Protein AF-A0A3D4UZZ4-F1 (afdb_monomer_lite)

Foldseek 3Di:
DPPQWDADPPPRDTHGPPDQADPVGDGDDDDPPPQDQDDPVLLVLLLCQQQVNDAAPDPVVSSVVSSVVCVVVSNPSVQSVPDHHPDNDHRDPCCCVDPVNVVVSVVSVCVVPDDDDPDDPPPVPDDDDDDPPPDDDDDDPVNVVVD

Radius of gyration: 31.56 Å; chains: 1; bounding box: 44×111×47 Å

Secondary structure (DSSP, 8-state):
--TTEEE-TTT--EEETT-SB-TTS-B-PPPPP-PPPPPHHHHHHHHHHHTTTPPPS-HHHHHHHHHHHHHHTTT-HHHHTTPPPSS---S--GGGGSHHHHHHHHHHHHHHH------------S--------PPPPPPHHHHTT-

Structure (mmCIF, N/CA/C/O backbone):
data_AF-A0A3D4UZZ4-F1
#
_entry.id   AF-A0A3D4UZZ4-F1
#
loop_
_atom_site.group_PDB
_atom_site.id
_atom_site.type_symbol
_atom_site.label_atom_id
_atom_site.label_alt_id
_atom_site.label_comp_id
_atom_site.label_asym_id
_atom_site.label_entity_id
_atom_site.label_seq_id
_atom_site.pdbx_PDB_ins_code
_atom_site.Cartn_x
_atom_site.Cartn_y
_atom_site.Cartn_z
_atom_site.occupancy
_atom_site.B_iso_or_equiv
_atom_site.auth_seq_id
_atom_site.auth_comp_id
_atom_site.auth_asym_id
_atom_site.auth_atom_id
_atom_site.pdbx_PDB_model_num
ATOM 1 N N . MET A 1 1 ? -6.913 -45.728 -2.574 1.00 55.28 1 MET A N 1
ATOM 2 C CA . MET A 1 1 ? -7.735 -44.984 -1.589 1.00 55.28 1 MET A CA 1
ATOM 3 C C . MET A 1 1 ? -9.178 -44.917 -2.080 1.00 55.28 1 MET A C 1
ATOM 5 O O . MET A 1 1 ? -9.374 -44.477 -3.211 1.00 55.28 1 MET A O 1
ATOM 9 N N . PRO A 1 2 ? -10.175 -45.362 -1.295 1.00 64.94 2 PRO A N 1
ATOM 10 C CA . PRO A 1 2 ? -11.583 -45.234 -1.671 1.00 64.94 2 PRO A CA 1
ATOM 11 C C . PRO A 1 2 ? -11.961 -43.752 -1.826 1.00 64.94 2 PRO A C 1
ATOM 13 O O . PRO A 1 2 ? -11.642 -42.926 -0.968 1.00 64.94 2 PRO A O 1
ATOM 16 N N . ARG A 1 3 ? -12.600 -43.401 -2.948 1.00 68.75 3 ARG A N 1
ATOM 17 C CA . ARG A 1 3 ? -12.946 -42.012 -3.295 1.00 68.75 3 ARG A CA 1
ATOM 18 C C . ARG A 1 3 ? -13.883 -41.420 -2.229 1.00 68.75 3 ARG A C 1
ATOM 20 O O . ARG A 1 3 ? -14.871 -42.044 -1.865 1.00 68.75 3 ARG A O 1
ATOM 27 N N . GLY A 1 4 ? -13.569 -40.222 -1.729 1.00 73.06 4 GLY A N 1
ATOM 28 C CA . GLY A 1 4 ? -14.431 -39.477 -0.795 1.00 73.06 4 GLY A CA 1
ATOM 29 C C . GLY A 1 4 ? -14.162 -39.673 0.706 1.00 73.06 4 GLY A C 1
ATOM 30 O O . GLY A 1 4 ? -14.890 -39.102 1.522 1.00 73.06 4 GLY A O 1
ATOM 31 N N . LYS A 1 5 ? -13.119 -40.423 1.091 1.00 80.44 5 LYS A N 1
ATOM 32 C CA . LYS A 1 5 ? -12.683 -40.567 2.493 1.00 80.44 5 LYS A CA 1
ATOM 33 C C . LYS A 1 5 ? -11.347 -39.856 2.742 1.00 80.44 5 LYS A C 1
ATOM 35 O O . LYS A 1 5 ? -10.512 -39.777 1.844 1.00 80.44 5 LYS A O 1
ATOM 40 N N . LYS A 1 6 ? -11.152 -39.341 3.956 1.00 81.88 6 LYS A N 1
ATOM 41 C CA . LYS A 1 6 ? -9.893 -38.761 4.448 1.00 81.88 6 LYS A CA 1
ATOM 42 C C . LYS A 1 6 ? -9.361 -39.599 5.608 1.00 81.88 6 LYS A C 1
ATOM 44 O O . LYS A 1 6 ? -10.149 -40.092 6.407 1.00 81.88 6 LYS A O 1
ATOM 49 N N . SER A 1 7 ? -8.048 -39.765 5.703 1.00 83.44 7 SER A N 1
ATOM 50 C CA . SER A 1 7 ? -7.410 -40.437 6.836 1.00 83.44 7 SER A CA 1
ATOM 51 C C . SER A 1 7 ? -7.113 -39.431 7.944 1.00 83.44 7 SER A C 1
ATOM 53 O O . SER A 1 7 ? -6.628 -38.329 7.675 1.00 83.44 7 SER A O 1
ATOM 55 N N . CYS A 1 8 ? -7.409 -39.795 9.189 1.00 81.94 8 CYS A N 1
ATOM 56 C CA . CYS A 1 8 ? -6.961 -39.013 10.334 1.00 81.94 8 CYS A CA 1
ATOM 57 C C . CYS A 1 8 ? -5.450 -39.212 10.544 1.00 81.94 8 CYS A C 1
ATOM 59 O O . CYS A 1 8 ? -5.020 -40.359 10.619 1.00 81.94 8 CYS A O 1
ATOM 61 N N . PRO A 1 9 ? -4.639 -38.147 10.672 1.00 81.06 9 PRO A N 1
ATOM 62 C CA . PRO A 1 9 ? -3.194 -38.279 10.880 1.00 81.06 9 PRO A CA 1
ATOM 63 C C . PRO A 1 9 ? -2.823 -38.856 12.255 1.00 81.06 9 PRO A C 1
ATOM 65 O O . PRO A 1 9 ? -1.709 -39.334 12.425 1.00 81.06 9 PRO A O 1
ATOM 68 N N . SER A 1 10 ? -3.737 -38.808 13.232 1.00 80.19 10 SER A N 1
ATOM 69 C CA . SER A 1 10 ? -3.482 -39.275 14.601 1.00 80.19 10 SER A CA 1
ATOM 70 C C . SER A 1 10 ? -3.828 -40.752 14.812 1.00 80.19 10 SER A C 1
ATOM 72 O O . SER A 1 10 ? -3.074 -41.457 15.469 1.00 80.19 10 SER A O 1
ATOM 74 N N . CYS A 1 11 ? -4.933 -41.242 14.242 1.00 84.31 11 CYS A N 1
ATOM 75 C CA . CYS A 1 11 ? -5.392 -42.624 14.444 1.00 84.31 11 CYS A CA 1
ATOM 76 C C . CYS A 1 11 ? -5.471 -43.457 13.154 1.00 84.31 11 CYS A C 1
ATOM 78 O O . CYS A 1 11 ? -5.926 -44.594 13.191 1.00 84.31 11 CYS A O 1
ATOM 80 N N . ASN A 1 12 ? -5.076 -42.901 12.000 1.00 80.88 12 ASN A N 1
ATOM 81 C CA . ASN A 1 12 ? -5.155 -43.526 10.670 1.00 80.88 12 ASN A CA 1
ATOM 82 C C . ASN A 1 12 ? -6.548 -44.046 10.253 1.00 80.88 12 ASN A C 1
ATOM 84 O O . ASN A 1 12 ? -6.687 -44.671 9.200 1.00 80.88 12 ASN A O 1
ATOM 88 N N . ALA A 1 13 ? -7.600 -43.727 11.012 1.00 82.94 13 ALA A N 1
ATOM 89 C CA . ALA A 1 13 ? -8.970 -44.097 10.690 1.00 82.94 13 ALA A CA 1
ATOM 90 C C . ALA A 1 13 ? -9.462 -43.386 9.419 1.00 82.94 13 ALA A C 1
ATOM 92 O O . ALA A 1 13 ? -9.155 -42.215 9.166 1.00 82.94 13 ALA A O 1
ATOM 93 N N . LEU A 1 14 ? -10.253 -44.103 8.617 1.00 84.12 14 LEU A N 1
ATOM 94 C CA . LEU A 1 14 ? -10.861 -43.594 7.389 1.00 84.12 14 LEU A CA 1
ATOM 95 C C . LEU A 1 14 ? -12.183 -42.887 7.705 1.00 84.12 14 LEU A C 1
ATOM 97 O O . LEU A 1 14 ? -13.214 -43.530 7.883 1.00 84.12 14 LEU A O 1
ATOM 101 N N . LEU A 1 15 ? -12.164 -41.559 7.703 1.00 84.62 15 LEU A N 1
ATOM 102 C CA . LEU A 1 15 ? -13.328 -40.715 7.960 1.00 84.62 15 LEU A CA 1
ATOM 103 C C . LEU A 1 15 ? -13.954 -40.186 6.668 1.00 84.62 15 LEU A C 1
ATOM 105 O O . LEU A 1 15 ? -13.306 -40.073 5.625 1.00 84.62 15 LEU A O 1
ATOM 109 N N . GLY A 1 16 ? -15.224 -39.786 6.741 1.00 81.50 16 GLY A N 1
ATOM 110 C CA . GLY A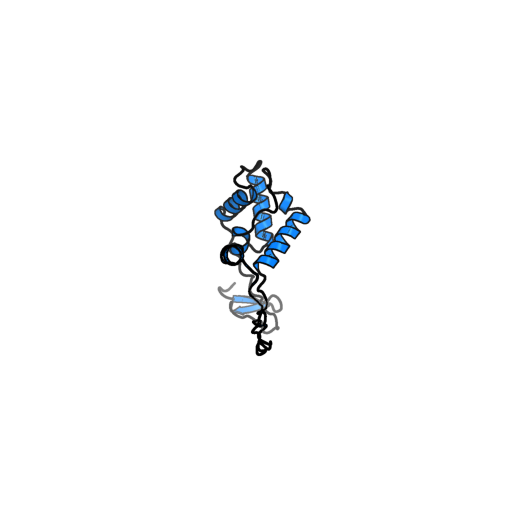 1 16 ? -15.883 -39.057 5.657 1.00 81.50 16 GLY A CA 1
ATOM 111 C C . GLY A 1 16 ? -15.241 -37.684 5.414 1.00 81.50 16 GLY A C 1
ATOM 112 O O . GLY A 1 16 ? -14.818 -37.002 6.349 1.00 81.50 16 GLY A O 1
ATOM 113 N N . ALA A 1 17 ? -15.200 -37.231 4.157 1.00 78.31 17 ALA A N 1
ATOM 114 C CA . ALA A 1 17 ? -14.543 -35.974 3.779 1.00 78.31 17 ALA A CA 1
ATOM 115 C C . ALA A 1 17 ? -15.028 -34.726 4.553 1.00 78.31 17 ALA A C 1
ATOM 117 O O . ALA A 1 17 ? -14.243 -33.802 4.772 1.00 78.31 17 ALA A O 1
ATOM 118 N N . ARG A 1 18 ? -16.299 -34.694 4.986 1.00 76.38 18 ARG A N 1
ATOM 119 C CA . ARG A 1 18 ? -16.932 -33.535 5.651 1.00 76.38 18 ARG A CA 1
ATOM 120 C C . ARG A 1 18 ? -16.823 -33.522 7.184 1.00 76.38 18 ARG A C 1
ATOM 122 O O . ARG A 1 18 ? -17.201 -32.526 7.792 1.00 76.38 18 ARG A O 1
ATOM 129 N N . VAL A 1 19 ? -16.322 -34.589 7.808 1.00 82.25 19 VAL A N 1
ATOM 130 C CA . VAL A 1 19 ? -16.240 -34.713 9.276 1.00 82.25 19 VAL A CA 1
ATOM 131 C C . VAL A 1 19 ? -15.250 -33.684 9.836 1.00 82.25 19 VAL A C 1
ATOM 133 O O . VAL A 1 19 ? -14.113 -33.643 9.383 1.00 82.25 19 VAL A O 1
ATOM 136 N N . LYS A 1 20 ? -15.645 -32.830 10.788 1.00 79.94 20 LYS A N 1
ATOM 137 C CA . LYS A 1 20 ? -14.765 -31.768 11.329 1.00 79.94 20 LYS A CA 1
ATOM 138 C C . LYS A 1 20 ? -13.844 -32.250 12.449 1.00 79.94 20 LYS A C 1
ATOM 140 O O . LYS A 1 20 ? -12.729 -31.754 12.551 1.00 79.94 20 LYS A O 1
ATOM 145 N N . VAL A 1 21 ? -14.287 -33.235 13.222 1.00 84.44 21 VAL A N 1
ATOM 146 C CA . VAL A 1 21 ? -13.574 -33.770 14.388 1.00 84.44 21 VAL A CA 1
ATOM 147 C C . VAL A 1 21 ? -13.496 -35.285 14.250 1.00 84.44 21 VAL A C 1
ATOM 149 O O . VAL A 1 21 ? -14.492 -35.920 13.918 1.00 84.44 21 VAL A O 1
ATOM 152 N N . CYS A 1 22 ? -12.308 -35.854 14.425 1.00 83.69 22 CYS A N 1
ATOM 153 C CA . CYS A 1 22 ? -12.126 -37.301 14.501 1.00 83.69 22 CYS A CA 1
ATOM 154 C C . CYS A 1 22 ? -12.543 -37.826 15.881 1.00 83.69 22 CYS A C 1
ATOM 156 O O . CYS A 1 22 ? -12.368 -37.120 16.866 1.00 83.69 22 CYS A O 1
ATOM 158 N N . ASP A 1 23 ? -12.937 -39.097 15.982 1.00 81.62 23 ASP A N 1
ATOM 159 C CA . ASP A 1 23 ? -13.215 -39.759 17.271 1.00 81.62 23 ASP A CA 1
ATOM 160 C C . ASP A 1 23 ? -12.019 -39.733 18.245 1.00 81.62 23 ASP A C 1
ATOM 162 O O . ASP A 1 23 ? -12.198 -39.770 19.456 1.00 81.62 23 ASP A O 1
ATOM 166 N N . CYS A 1 24 ? -10.787 -39.596 17.735 1.00 83.38 24 CYS A N 1
ATOM 167 C CA . CYS A 1 24 ? -9.579 -39.421 18.546 1.00 83.38 24 CYS A CA 1
ATOM 168 C C . CYS A 1 24 ? -9.359 -37.973 19.038 1.00 83.38 24 CYS A C 1
ATOM 170 O O . CYS A 1 24 ? -8.280 -37.654 19.527 1.00 83.38 24 CYS A O 1
ATOM 172 N N . GLY A 1 25 ? -10.324 -37.071 18.835 1.00 82.56 25 GLY A N 1
ATOM 173 C CA . GLY A 1 25 ? -10.248 -35.661 19.233 1.00 82.56 25 GLY A CA 1
ATOM 174 C C . GLY A 1 25 ? -9.489 -34.743 18.266 1.00 82.56 25 GLY A C 1
ATOM 175 O O . GLY A 1 25 ? -9.351 -33.555 18.539 1.00 82.56 25 GLY A O 1
ATOM 176 N N . TYR A 1 26 ? -9.000 -35.245 17.125 1.00 80.69 26 TYR A N 1
ATOM 177 C CA . TYR A 1 26 ? -8.284 -34.409 16.153 1.00 80.69 26 TYR A CA 1
ATOM 178 C C . TYR A 1 26 ? -9.247 -33.512 15.359 1.00 80.69 26 TYR A C 1
ATOM 180 O O . TYR A 1 26 ? -10.086 -34.009 14.599 1.00 80.69 26 TYR A O 1
ATOM 188 N N . GLU A 1 27 ? -9.096 -32.193 15.489 1.00 84.81 27 GLU A N 1
ATOM 189 C CA . GLU A 1 27 ? -9.852 -31.210 14.714 1.00 84.81 27 GLU A CA 1
ATOM 190 C C . GLU A 1 27 ? -9.198 -30.937 13.354 1.00 84.81 27 GLU A C 1
ATOM 192 O O . GLU A 1 27 ? -8.052 -30.500 13.244 1.00 84.81 27 GLU A O 1
ATOM 197 N N . PHE A 1 28 ? -9.955 -31.153 12.280 1.00 80.38 28 PHE A N 1
ATOM 198 C CA . PHE A 1 28 ? -9.522 -30.800 10.935 1.00 80.38 28 PHE A CA 1
ATOM 199 C C . PHE A 1 28 ? -9.756 -29.310 10.701 1.00 80.38 28 PHE A C 1
ATOM 201 O O . PHE A 1 28 ? -10.878 -28.888 10.402 1.00 80.38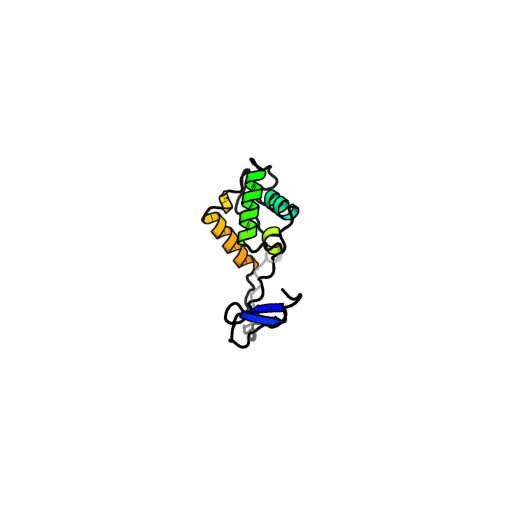 28 PHE A O 1
ATOM 208 N N . SER A 1 29 ? -8.690 -28.516 10.786 1.00 74.88 29 SER A N 1
ATOM 209 C CA . SER A 1 29 ? -8.771 -27.091 10.485 1.00 74.88 29 SER A CA 1
ATOM 210 C C . SER A 1 29 ? -9.186 -26.867 9.020 1.00 74.88 29 SER A C 1
ATOM 212 O O . SER A 1 29 ? -8.668 -27.518 8.099 1.00 74.88 29 SER A O 1
ATOM 214 N N . PRO A 1 30 ? -10.159 -25.974 8.756 1.00 71.69 30 PRO A N 1
ATOM 215 C CA . PRO A 1 30 ? -10.497 -25.611 7.392 1.00 71.69 30 PRO A CA 1
ATOM 216 C C . PRO A 1 30 ? -9.266 -24.985 6.734 1.00 71.69 30 PRO A C 1
ATOM 218 O O . PRO A 1 30 ? -8.632 -24.093 7.297 1.00 71.69 30 PRO A O 1
ATOM 221 N N . LYS A 1 31 ? -8.932 -25.435 5.518 1.00 66.31 31 LYS A N 1
ATOM 222 C CA . LYS A 1 31 ? -7.883 -24.787 4.722 1.00 66.31 31 LYS A CA 1
ATOM 223 C C . LYS A 1 31 ? -8.238 -23.307 4.587 1.00 66.31 31 LYS A C 1
ATOM 225 O O . LYS A 1 31 ? -9.366 -22.989 4.203 1.00 66.31 31 LYS A O 1
ATOM 230 N N . ALA A 1 32 ? -7.284 -22.429 4.898 1.00 65.44 32 ALA A N 1
ATOM 231 C CA . ALA A 1 32 ? -7.462 -20.988 4.781 1.00 65.44 32 ALA A CA 1
ATOM 232 C C . ALA A 1 32 ? -8.059 -20.645 3.408 1.00 65.44 32 ALA A C 1
ATOM 234 O O . ALA A 1 32 ? -7.615 -21.169 2.377 1.00 65.44 32 ALA A O 1
ATOM 235 N N . LYS A 1 33 ? -9.099 -19.799 3.394 1.00 61.28 33 LYS A N 1
ATOM 236 C CA . LYS A 1 33 ? -9.708 -19.328 2.146 1.00 61.28 33 LYS A CA 1
ATOM 237 C C . LYS A 1 33 ? -8.597 -18.717 1.293 1.00 61.28 33 LYS A C 1
ATOM 239 O O . LYS A 1 33 ? -7.913 -17.798 1.736 1.00 61.28 33 LYS A O 1
ATOM 244 N N . LYS A 1 34 ? -8.404 -19.243 0.079 1.00 56.38 34 LYS A N 1
ATOM 245 C CA . LYS A 1 34 ? -7.478 -18.645 -0.886 1.00 56.38 34 LYS A CA 1
ATOM 246 C C . LYS A 1 34 ? -7.983 -17.236 -1.176 1.00 56.38 34 LYS A C 1
ATOM 248 O O . LYS A 1 34 ? -9.068 -17.088 -1.733 1.00 56.38 34 LYS A O 1
ATOM 253 N N . GLN A 1 35 ? -7.217 -16.229 -0.774 1.00 56.56 35 GLN A N 1
ATOM 254 C CA . GLN A 1 35 ? -7.524 -14.853 -1.129 1.00 56.56 35 GLN A CA 1
ATOM 255 C C . GLN A 1 35 ? -7.497 -14.706 -2.653 1.00 56.56 35 GLN A C 1
ATOM 257 O O . GLN A 1 35 ? -6.663 -15.307 -3.343 1.00 56.56 35 GLN A O 1
ATOM 262 N N . THR A 1 36 ? -8.448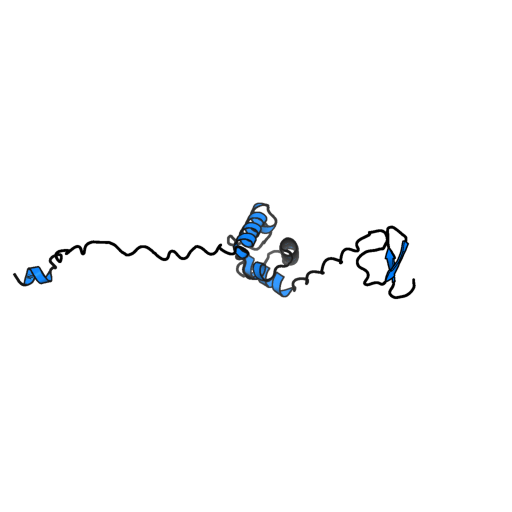 -13.945 -3.184 1.00 57.72 36 THR A N 1
ATOM 263 C CA . THR A 1 36 ? -8.510 -13.610 -4.604 1.00 57.72 36 THR A CA 1
ATOM 264 C C . THR A 1 36 ? -7.236 -12.867 -4.983 1.00 57.72 36 THR A C 1
ATOM 266 O O . THR A 1 36 ? -6.893 -11.859 -4.371 1.00 57.72 36 THR A O 1
ATOM 269 N N . LYS A 1 37 ? -6.500 -13.383 -5.972 1.00 60.31 37 LYS A N 1
ATOM 270 C CA . LYS A 1 37 ? -5.291 -12.715 -6.460 1.00 60.31 37 LYS A CA 1
ATOM 271 C C . LYS A 1 37 ? -5.707 -11.362 -7.052 1.00 60.31 37 LYS A C 1
ATOM 273 O O . LYS A 1 37 ? -6.598 -11.362 -7.901 1.00 60.31 37 LYS A O 1
ATOM 278 N N . PRO A 1 38 ? -5.077 -10.247 -6.655 1.00 61.66 38 PRO A N 1
ATOM 279 C CA . PRO A 1 38 ? -5.385 -8.946 -7.226 1.00 61.66 38 PRO A CA 1
ATOM 280 C C . PRO A 1 38 ? -5.038 -8.971 -8.712 1.00 61.66 38 PRO A C 1
ATOM 282 O O . PRO A 1 38 ? -4.022 -9.552 -9.126 1.00 61.66 38 PRO A O 1
ATOM 285 N N . PHE A 1 39 ? -5.906 -8.371 -9.514 1.00 68.44 39 PHE A N 1
ATOM 286 C CA . PHE A 1 39 ? -5.772 -8.376 -10.959 1.00 68.44 39 PHE A CA 1
ATOM 287 C C . PHE A 1 39 ? -4.585 -7.499 -11.377 1.00 68.44 39 PHE A C 1
ATOM 289 O O . PHE A 1 39 ? -4.282 -6.468 -10.774 1.00 68.44 39 PHE A O 1
ATOM 296 N N . PHE A 1 40 ? -3.908 -7.883 -12.463 1.00 81.31 40 PHE A N 1
ATOM 297 C CA . PHE A 1 40 ? -2.785 -7.129 -13.042 1.00 81.31 40 PHE A CA 1
ATOM 298 C C . PHE A 1 40 ? -3.120 -5.641 -13.272 1.00 81.31 40 PHE A C 1
ATOM 300 O O . PHE A 1 40 ? -2.260 -4.772 -13.122 1.00 81.31 40 PHE A O 1
ATOM 307 N N . LYS A 1 41 ? -4.390 -5.346 -13.579 1.00 85.88 41 LYS A N 1
ATOM 308 C CA . LYS A 1 41 ? -4.915 -3.991 -13.772 1.00 85.88 41 LYS A CA 1
ATOM 309 C C . LYS A 1 41 ? -4.785 -3.121 -12.516 1.00 85.88 41 LYS A C 1
ATOM 311 O O . LYS A 1 41 ? -4.279 -2.009 -12.615 1.00 85.88 41 LYS A O 1
ATOM 316 N N . GLU A 1 42 ? -5.147 -3.641 -11.347 1.00 86.31 42 GLU A N 1
ATOM 317 C CA . GLU A 1 42 ? -5.129 -2.903 -10.072 1.00 86.31 42 GLU A CA 1
ATOM 318 C C . GLU A 1 42 ? -3.700 -2.556 -9.656 1.00 86.31 42 GLU A C 1
ATOM 320 O O . GLU A 1 42 ? -3.411 -1.435 -9.241 1.00 86.31 42 GLU A O 1
ATOM 325 N N . ARG A 1 43 ? -2.767 -3.496 -9.854 1.00 88.12 43 ARG A N 1
ATOM 326 C CA . ARG A 1 43 ? -1.339 -3.259 -9.598 1.00 88.12 43 ARG A CA 1
ATOM 327 C C . ARG A 1 43 ? -0.778 -2.171 -10.511 1.00 88.12 43 ARG A C 1
ATOM 329 O O . ARG A 1 43 ? -0.019 -1.315 -10.060 1.00 88.12 43 ARG A O 1
ATOM 336 N N . LYS A 1 44 ? -1.172 -2.174 -11.787 1.00 89.00 44 LYS A N 1
ATOM 337 C CA . LYS A 1 44 ? -0.769 -1.153 -12.763 1.00 89.00 44 LYS A CA 1
ATOM 338 C C . LYS A 1 44 ? -1.365 0.221 -12.439 1.00 89.00 44 LYS A C 1
ATOM 340 O O . LYS A 1 44 ? -0.677 1.230 -12.577 1.00 89.00 44 LYS A O 1
ATOM 345 N N . GLU A 1 45 ? -2.618 0.276 -11.997 1.00 89.50 45 GLU A N 1
ATOM 346 C CA . GLU A 1 45 ? -3.267 1.522 -11.574 1.00 89.50 45 GLU A CA 1
AT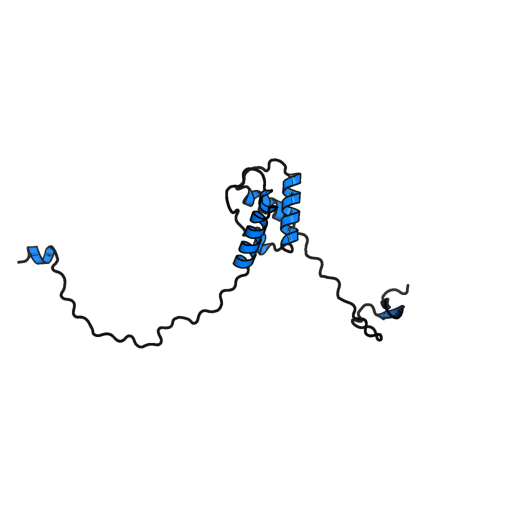OM 347 C C . GLU A 1 45 ? -2.640 2.090 -10.299 1.00 89.50 45 GLU A C 1
ATOM 349 O O . GLU A 1 45 ? -2.351 3.287 -10.242 1.00 89.50 45 GLU A O 1
ATOM 354 N N . PHE A 1 46 ? -2.339 1.233 -9.320 1.00 90.75 46 PHE A N 1
ATOM 355 C CA . PHE A 1 46 ? -1.596 1.611 -8.120 1.00 90.75 46 PHE A CA 1
ATOM 356 C C . PHE A 1 46 ? -0.227 2.203 -8.476 1.00 90.75 46 PHE A C 1
ATOM 358 O O . PHE A 1 46 ? 0.121 3.285 -8.005 1.00 90.75 46 PHE A O 1
ATOM 365 N N . LEU A 1 47 ? 0.511 1.542 -9.376 1.00 90.44 47 LEU A N 1
ATOM 366 C CA . LEU A 1 47 ? 1.799 2.020 -9.879 1.00 90.44 47 LEU A CA 1
ATOM 367 C C . LEU A 1 47 ? 1.688 3.426 -10.483 1.00 90.44 47 LEU A C 1
ATOM 369 O O . LEU A 1 47 ? 2.452 4.324 -10.133 1.00 90.44 47 LEU A O 1
ATOM 373 N N . LYS A 1 48 ? 0.703 3.626 -11.368 1.00 89.56 48 LYS A N 1
ATOM 374 C CA . LYS A 1 48 ? 0.465 4.909 -12.037 1.00 89.56 48 LYS A CA 1
ATOM 375 C C . LYS A 1 48 ? 0.129 6.015 -11.034 1.00 89.56 48 LYS A C 1
ATOM 377 O O . LYS A 1 48 ? 0.615 7.132 -11.191 1.00 89.56 48 LYS A O 1
ATOM 382 N N . ARG A 1 49 ? -0.675 5.716 -10.008 1.00 89.25 49 ARG A N 1
ATOM 383 C CA . ARG A 1 49 ? -1.067 6.691 -8.979 1.00 89.25 49 ARG A CA 1
ATOM 384 C C . ARG A 1 49 ? 0.103 7.080 -8.082 1.00 89.25 49 ARG A C 1
ATOM 386 O O . ARG A 1 49 ? 0.303 8.264 -7.837 1.00 89.25 49 ARG A O 1
ATOM 393 N N . MET A 1 50 ? 0.884 6.102 -7.628 1.00 89.00 50 MET A N 1
ATOM 394 C CA . MET A 1 50 ? 2.030 6.347 -6.748 1.00 89.00 50 MET A CA 1
ATOM 395 C C . MET A 1 50 ? 3.134 7.161 -7.424 1.00 89.00 50 MET A C 1
ATOM 397 O O . MET A 1 50 ? 3.834 7.915 -6.757 1.00 89.00 50 MET A O 1
ATOM 401 N N . LEU A 1 51 ? 3.261 7.040 -8.745 1.00 89.19 51 LEU A N 1
ATOM 402 C CA . LEU A 1 51 ? 4.219 7.794 -9.552 1.00 89.19 51 LEU A CA 1
ATOM 403 C C . LEU A 1 51 ? 3.658 9.113 -10.109 1.00 89.19 51 LEU A C 1
ATOM 405 O O . LEU A 1 51 ? 4.328 9.757 -10.916 1.00 89.19 51 LEU A O 1
ATOM 409 N N . GLY A 1 52 ? 2.429 9.504 -9.751 1.00 84.81 52 GLY A N 1
ATOM 410 C CA . GLY A 1 52 ? 1.808 10.735 -10.258 1.00 84.81 52 GLY A CA 1
ATOM 411 C C . GLY A 1 52 ? 1.643 10.761 -11.783 1.00 84.81 52 GLY A C 1
ATOM 412 O O . GLY A 1 52 ? 1.687 11.820 -12.395 1.00 84.81 52 GLY A O 1
ATOM 413 N N . GLY A 1 53 ? 1.512 9.595 -12.424 1.00 80.69 53 GLY A N 1
ATOM 414 C CA . GLY A 1 53 ? 1.461 9.468 -13.884 1.00 80.69 53 GLY A CA 1
ATOM 415 C C . GLY A 1 53 ? 2.824 9.434 -14.585 1.00 80.69 53 GLY A C 1
ATOM 416 O O . GLY A 1 53 ? 2.860 9.189 -15.792 1.00 80.69 53 GLY A O 1
ATOM 417 N N . SER A 1 54 ? 3.937 9.605 -13.860 1.00 84.25 54 SER A N 1
ATOM 418 C CA . SER A 1 54 ? 5.276 9.433 -14.430 1.00 84.25 54 SER A CA 1
ATOM 419 C C . SER A 1 54 ? 5.560 7.966 -14.779 1.00 84.25 54 SER A C 1
ATOM 421 O O . SER A 1 54 ? 5.025 7.031 -14.174 1.00 84.25 54 SER A O 1
ATOM 423 N N . LYS A 1 55 ? 6.388 7.748 -15.808 1.00 82.75 55 LYS A N 1
ATOM 424 C CA . LYS A 1 55 ? 6.780 6.397 -16.226 1.00 82.75 55 LYS A CA 1
ATOM 425 C C . LYS A 1 55 ? 7.786 5.814 -15.219 1.00 82.75 55 LYS A C 1
ATOM 427 O O . LYS A 1 55 ? 8.720 6.518 -14.829 1.00 82.75 55 LYS A O 1
ATOM 432 N N . PRO A 1 56 ? 7.638 4.540 -14.815 1.00 86.25 56 PRO A N 1
ATOM 433 C CA . PRO A 1 56 ? 8.627 3.878 -13.971 1.00 86.25 56 PRO A CA 1
ATOM 434 C C . PRO A 1 56 ? 9.944 3.703 -14.733 1.00 86.25 56 PRO A C 1
ATOM 436 O O . PRO A 1 56 ? 9.925 3.419 -15.930 1.00 86.25 56 PRO A O 1
ATOM 439 N N . LYS A 1 57 ? 11.081 3.797 -14.031 1.00 84.69 57 LYS A N 1
ATOM 440 C CA . LYS A 1 57 ? 12.399 3.514 -14.631 1.00 84.69 57 LYS A CA 1
ATOM 441 C C . LYS A 1 57 ? 12.519 2.049 -15.058 1.00 84.69 57 LYS A C 1
ATOM 443 O O . LYS A 1 57 ? 12.952 1.768 -16.165 1.00 84.69 57 LYS A O 1
ATOM 448 N N . ASN A 1 58 ? 12.093 1.127 -14.188 1.00 87.75 58 ASN A N 1
ATOM 449 C CA . ASN A 1 58 ? 12.163 -0.319 -14.411 1.00 87.75 58 ASN A CA 1
ATOM 450 C C . ASN A 1 58 ? 10.819 -0.989 -14.109 1.00 87.75 58 ASN A C 1
ATOM 452 O O . ASN A 1 58 ? 10.558 -1.396 -12.979 1.00 87.75 58 ASN A O 1
ATOM 456 N N . TYR A 1 59 ? 9.969 -1.151 -15.124 1.00 87.62 59 TYR A N 1
ATOM 457 C CA . TYR A 1 59 ? 8.602 -1.662 -14.950 1.00 87.62 59 TYR A CA 1
ATOM 458 C C . TYR A 1 59 ? 8.527 -3.021 -14.232 1.00 87.62 59 TYR A C 1
ATOM 460 O O . TYR A 1 59 ? 7.690 -3.208 -13.353 1.00 87.62 59 TYR A O 1
ATOM 468 N N . VAL A 1 60 ? 9.414 -3.962 -14.573 1.00 88.75 60 VAL A N 1
ATOM 469 C CA . VAL A 1 60 ? 9.423 -5.320 -13.996 1.00 88.75 60 VAL A CA 1
ATOM 470 C C . VAL A 1 60 ? 9.705 -5.282 -12.495 1.00 88.75 60 VAL A C 1
ATOM 472 O O . VAL A 1 60 ? 8.991 -5.902 -11.704 1.00 88.75 60 VAL A O 1
ATOM 475 N N . PHE A 1 61 ? 10.718 -4.510 -12.096 1.00 89.12 61 PHE A N 1
ATOM 476 C CA . PHE A 1 61 ? 11.074 -4.351 -10.692 1.00 89.12 61 PHE A CA 1
ATOM 477 C C . PHE A 1 61 ? 9.930 -3.699 -9.919 1.00 89.12 61 PHE A C 1
ATOM 479 O O . PHE A 1 61 ? 9.506 -4.237 -8.899 1.00 89.12 61 PHE A O 1
ATOM 486 N N . GLU A 1 62 ? 9.365 -2.611 -10.441 1.00 89.81 62 GLU A N 1
ATOM 487 C CA . GLU A 1 62 ? 8.257 -1.912 -9.793 1.00 89.81 62 GLU A CA 1
ATOM 488 C C . GLU A 1 62 ? 6.993 -2.780 -9.683 1.00 89.81 62 GLU A C 1
ATOM 490 O O . GLU A 1 62 ? 6.311 -2.785 -8.664 1.00 89.81 62 GLU A O 1
ATOM 495 N N . MET A 1 63 ? 6.694 -3.613 -10.679 1.00 89.56 63 MET A N 1
ATOM 496 C CA . MET A 1 63 ? 5.576 -4.553 -10.572 1.00 89.56 63 MET A CA 1
ATOM 497 C C . MET A 1 63 ? 5.811 -5.589 -9.460 1.00 89.56 63 MET A C 1
ATOM 499 O O . MET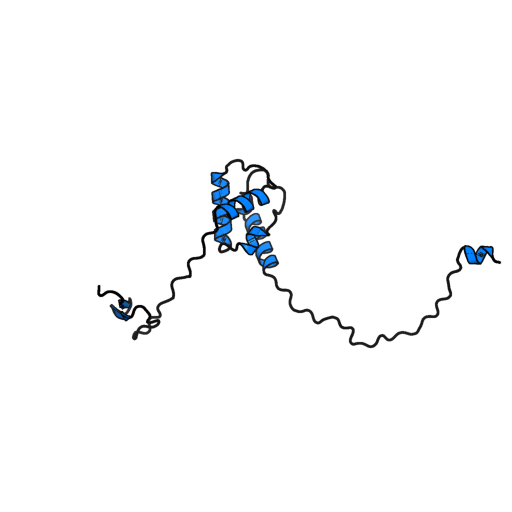 A 1 63 ? 4.878 -5.979 -8.748 1.00 89.56 63 MET A O 1
ATOM 503 N N . SER A 1 64 ? 7.061 -6.021 -9.269 1.00 89.69 64 SER A N 1
ATOM 504 C CA . SER A 1 64 ? 7.431 -6.931 -8.182 1.00 89.69 64 SER A CA 1
ATOM 505 C C . SER A 1 64 ? 7.321 -6.266 -6.805 1.00 89.69 64 SER A C 1
ATOM 507 O O . SER A 1 64 ? 6.849 -6.901 -5.860 1.00 89.69 64 SER A O 1
ATOM 509 N N . THR A 1 65 ? 7.688 -4.983 -6.682 1.00 90.50 65 THR A N 1
ATOM 510 C CA . THR A 1 65 ? 7.559 -4.234 -5.423 1.00 90.50 65 THR A CA 1
ATOM 511 C C . THR A 1 65 ? 6.091 -4.027 -5.075 1.00 90.50 65 THR A C 1
ATOM 513 O O . THR A 1 65 ? 5.689 -4.336 -3.956 1.00 90.50 65 THR A O 1
ATOM 516 N N . VAL A 1 66 ? 5.264 -3.645 -6.051 1.00 91.31 66 VAL A N 1
ATOM 517 C CA . VAL A 1 66 ? 3.808 -3.552 -5.893 1.00 91.31 66 VAL A CA 1
ATOM 518 C C . VAL A 1 66 ? 3.217 -4.896 -5.477 1.00 91.31 66 VAL A C 1
ATOM 520 O O . VAL A 1 66 ? 2.409 -4.953 -4.560 1.00 91.31 66 VAL A O 1
ATOM 523 N N . THR A 1 67 ? 3.668 -6.004 -6.066 1.00 90.00 67 THR A N 1
ATOM 524 C CA . THR A 1 67 ? 3.202 -7.344 -5.674 1.00 90.00 67 THR A CA 1
ATOM 525 C C . THR A 1 67 ? 3.497 -7.653 -4.201 1.00 90.00 67 THR A C 1
ATOM 527 O O . THR A 1 67 ? 2.638 -8.203 -3.515 1.00 90.00 67 THR A O 1
ATOM 530 N N . LYS A 1 68 ? 4.675 -7.266 -3.696 1.00 90.50 68 LYS A N 1
ATOM 531 C CA . LYS A 1 68 ? 5.037 -7.419 -2.276 1.00 90.50 68 LYS A CA 1
ATOM 532 C C . LYS A 1 68 ? 4.186 -6.533 -1.367 1.00 90.50 68 LYS A C 1
ATOM 534 O O . LYS A 1 68 ? 3.764 -6.990 -0.313 1.00 90.50 68 LYS A O 1
ATOM 539 N N . ILE A 1 69 ? 3.903 -5.301 -1.792 1.00 90.44 69 ILE A N 1
ATOM 540 C CA . ILE A 1 69 ? 3.033 -4.374 -1.054 1.00 90.44 69 ILE A CA 1
ATOM 541 C C . ILE A 1 69 ? 1.617 -4.947 -0.956 1.00 90.44 69 ILE A C 1
ATOM 543 O O . ILE A 1 69 ? 1.068 -5.028 0.133 1.00 90.44 69 ILE A O 1
ATOM 547 N N . PHE A 1 70 ? 1.043 -5.411 -2.068 1.00 89.62 70 PHE A N 1
ATOM 548 C CA . PHE A 1 70 ? -0.295 -6.011 -2.076 1.00 89.62 70 PHE A CA 1
ATOM 549 C C . PHE A 1 70 ? -0.378 -7.247 -1.169 1.00 89.62 70 PHE A C 1
ATOM 551 O O . PHE A 1 70 ? -1.353 -7.405 -0.440 1.00 89.62 70 PHE A O 1
ATOM 558 N N . ALA A 1 71 ? 0.667 -8.081 -1.158 1.00 88.50 71 ALA A N 1
ATOM 559 C CA . ALA A 1 71 ? 0.742 -9.241 -0.273 1.00 88.50 71 ALA A CA 1
ATOM 560 C C . ALA A 1 71 ? 0.812 -8.866 1.220 1.00 88.50 71 ALA A C 1
ATOM 562 O O . ALA A 1 71 ? 0.338 -9.631 2.050 1.00 88.50 71 ALA A O 1
ATOM 563 N N . GLN A 1 72 ? 1.374 -7.703 1.568 1.00 88.38 72 GLN A N 1
ATOM 564 C CA . GLN A 1 72 ? 1.466 -7.239 2.957 1.00 88.38 72 GLN A CA 1
ATOM 565 C C . GLN A 1 72 ? 0.105 -6.819 3.540 1.00 88.38 72 GLN A C 1
ATOM 567 O O . GLN A 1 72 ? -0.072 -6.874 4.753 1.00 88.38 72 GLN A O 1
ATOM 572 N N . PHE A 1 73 ? -0.841 -6.405 2.695 1.00 86.38 73 PHE A N 1
ATOM 573 C CA . PHE A 1 73 ? -2.168 -5.924 3.104 1.00 86.38 73 PHE A CA 1
ATOM 574 C C . PHE A 1 73 ? -3.289 -6.880 2.687 1.00 86.38 73 PHE A C 1
ATOM 576 O O . PHE A 1 73 ? -4.381 -6.424 2.360 1.00 86.38 73 PHE A O 1
ATOM 583 N N . ASP A 1 74 ? -3.014 -8.189 2.623 1.00 84.19 74 ASP A N 1
ATOM 584 C CA . ASP A 1 74 ? -4.023 -9.214 2.306 1.00 84.19 74 ASP A CA 1
ATOM 585 C C . ASP A 1 74 ? -4.816 -8.931 1.014 1.00 84.19 74 ASP A C 1
ATOM 587 O O . ASP A 1 74 ? -5.980 -9.298 0.861 1.00 84.19 74 ASP A O 1
ATOM 591 N N . ASN A 1 75 ? -4.175 -8.258 0.052 1.00 80.88 75 ASN A N 1
ATOM 592 C CA . ASN A 1 75 ? -4.787 -7.821 -1.200 1.00 80.88 75 ASN A CA 1
ATOM 593 C C . ASN A 1 75 ? -6.085 -7.009 -1.016 1.00 80.88 75 ASN A C 1
ATOM 595 O O . ASN A 1 75 ? -6.989 -7.111 -1.847 1.00 80.88 75 ASN A O 1
ATOM 599 N N . ASP A 1 76 ? -6.180 -6.185 0.032 1.00 83.44 76 ASP A N 1
ATOM 600 C CA . ASP A 1 76 ? -7.328 -5.299 0.228 1.00 83.44 76 ASP A CA 1
ATOM 601 C C . ASP A 1 76 ? -7.400 -4.221 -0.871 1.00 83.44 76 ASP A C 1
ATOM 603 O O . ASP A 1 76 ? -6.714 -3.191 -0.855 1.00 83.44 76 ASP A O 1
ATOM 607 N N . LEU A 1 77 ? -8.267 -4.480 -1.850 1.00 84.25 77 LEU A N 1
ATOM 608 C CA . LEU A 1 77 ? -8.489 -3.626 -3.013 1.00 84.25 77 LEU A CA 1
ATOM 609 C C . LEU A 1 77 ? -9.095 -2.274 -2.635 1.00 84.25 77 LEU A C 1
ATOM 611 O O . LEU A 1 77 ? -8.789 -1.267 -3.279 1.00 84.25 77 LEU A O 1
ATOM 615 N N . ASN A 1 78 ? -9.929 -2.225 -1.592 1.00 86.06 78 ASN A N 1
ATOM 616 C CA . ASN A 1 78 ? -10.614 -0.998 -1.190 1.00 86.06 78 ASN A CA 1
ATOM 617 C C . ASN A 1 78 ? -9.625 0.026 -0.645 1.00 86.06 78 ASN A C 1
ATOM 619 O O . ASN A 1 78 ? -9.690 1.205 -1.005 1.00 86.06 78 ASN A O 1
ATOM 623 N N . PHE A 1 79 ? -8.690 -0.440 0.179 1.00 89.44 79 PHE A N 1
ATOM 624 C CA . PHE A 1 79 ? -7.615 0.383 0.702 1.00 89.44 79 PHE A CA 1
ATOM 625 C C . PHE A 1 79 ? -6.649 0.803 -0.412 1.00 89.44 79 PHE A C 1
ATOM 627 O O . PHE A 1 79 ? -6.473 1.995 -0.673 1.00 89.44 79 PHE A O 1
ATOM 634 N N . LEU A 1 80 ? -6.066 -0.158 -1.135 1.00 87.00 80 LEU A N 1
ATOM 635 C CA . LEU A 1 80 ? -4.994 0.106 -2.104 1.00 87.00 80 LEU A CA 1
ATOM 636 C C . LEU A 1 80 ? -5.452 0.977 -3.288 1.00 87.00 80 LEU A C 1
ATOM 638 O O . LEU A 1 80 ? -4.663 1.737 -3.854 1.00 87.00 80 LEU A O 1
ATOM 642 N N . THR A 1 81 ? -6.744 0.959 -3.624 1.00 87.44 81 THR A N 1
ATOM 643 C CA . THR A 1 81 ? -7.322 1.841 -4.651 1.00 87.44 81 THR A CA 1
ATOM 644 C C . THR A 1 81 ? -7.508 3.287 -4.171 1.00 87.44 81 THR A C 1
ATOM 646 O O . THR A 1 81 ? -7.662 4.183 -4.996 1.00 87.44 81 THR A O 1
ATOM 649 N N . LYS A 1 82 ? -7.459 3.561 -2.866 1.00 88.75 82 LYS A N 1
ATOM 650 C CA . LYS A 1 82 ? -7.704 4.902 -2.303 1.00 88.75 82 LYS A CA 1
ATOM 651 C C . LYS A 1 82 ? -6.462 5.557 -1.701 1.00 88.75 82 LYS A C 1
ATOM 653 O O . LYS A 1 82 ? -6.442 6.777 -1.542 1.00 88.75 82 LYS A O 1
ATOM 658 N N . VAL A 1 83 ? -5.420 4.781 -1.405 1.00 91.00 83 VAL A N 1
ATOM 659 C CA . VAL A 1 83 ? -4.154 5.300 -0.868 1.00 91.00 83 VAL A CA 1
ATOM 660 C C . VAL A 1 83 ? -3.509 6.296 -1.835 1.00 91.00 83 VAL A C 1
ATOM 662 O O . VAL A 1 83 ? -3.395 6.047 -3.039 1.00 91.00 83 VAL A O 1
ATOM 665 N N . LYS A 1 84 ? -3.067 7.426 -1.276 1.00 88.44 84 LYS A N 1
ATOM 666 C CA . LYS A 1 84 ? -2.285 8.466 -1.956 1.00 88.44 84 LYS A CA 1
ATOM 667 C C . LYS A 1 84 ? -0.797 8.324 -1.602 1.00 88.44 84 LYS A C 1
ATOM 669 O O . LYS A 1 84 ? -0.491 7.787 -0.538 1.00 88.44 84 LYS A O 1
ATOM 674 N N . PRO A 1 85 ? 0.127 8.781 -2.464 1.00 88.31 85 PRO A N 1
ATOM 675 C CA . PRO A 1 85 ? 1.544 8.818 -2.122 1.00 88.31 85 PRO A CA 1
ATOM 676 C C . PRO A 1 85 ? 1.828 9.872 -1.029 1.00 88.31 85 PRO A C 1
ATOM 678 O O . PRO A 1 85 ? 1.116 10.874 -0.952 1.00 88.31 85 PRO A O 1
ATOM 681 N N . PRO A 1 86 ? 2.863 9.671 -0.190 1.00 86.50 86 PRO A N 1
ATOM 682 C CA . PRO A 1 86 ? 3.254 10.628 0.850 1.00 86.50 86 PRO A CA 1
ATOM 683 C C . PRO A 1 86 ? 3.895 11.906 0.288 1.00 86.50 86 PRO A C 1
ATOM 685 O O . PRO A 1 86 ? 3.764 12.969 0.881 1.00 86.50 86 PRO A O 1
ATOM 688 N N . PHE A 1 87 ? 4.593 11.792 -0.840 1.00 87.56 87 PHE A N 1
ATOM 689 C CA . PHE A 1 87 ? 5.247 12.870 -1.580 1.00 87.56 87 PHE A CA 1
ATOM 690 C C . PHE A 1 87 ? 5.446 12.420 -3.036 1.00 87.56 87 PHE A C 1
ATOM 692 O O . PHE A 1 87 ? 5.157 11.272 -3.385 1.00 87.56 87 PHE A O 1
ATOM 699 N N . GLU A 1 88 ? 5.944 13.303 -3.897 1.00 84.44 88 GLU A N 1
ATOM 700 C CA . GLU A 1 88 ? 6.186 12.992 -5.308 1.00 84.44 88 GLU A CA 1
ATOM 701 C C . GLU A 1 88 ? 7.343 11.997 -5.486 1.00 84.44 88 GLU A C 1
ATOM 703 O O . GLU A 1 88 ? 8.523 12.328 -5.342 1.00 84.44 88 GLU A O 1
ATOM 708 N N . LEU A 1 89 ? 7.010 10.751 -5.827 1.00 84.62 89 LEU A N 1
ATOM 709 C CA . LEU A 1 89 ? 7.993 9.707 -6.102 1.00 84.62 89 LEU A CA 1
ATOM 710 C C . LEU A 1 89 ? 8.446 9.783 -7.562 1.00 84.62 89 LEU A C 1
ATOM 712 O O . LEU A 1 89 ? 7.687 9.491 -8.487 1.00 84.62 89 LEU A O 1
ATOM 716 N N . LYS A 1 90 ? 9.715 10.137 -7.782 1.00 79.44 90 LYS A N 1
ATOM 717 C CA . LYS A 1 90 ? 10.299 10.232 -9.128 1.00 79.44 90 LYS A CA 1
ATOM 718 C C . LYS A 1 90 ? 10.773 8.863 -9.624 1.00 79.44 90 LYS A C 1
ATOM 720 O O . LYS A 1 90 ? 11.902 8.446 -9.371 1.00 79.44 90 LYS A O 1
ATOM 725 N N . GLY A 1 91 ? 9.907 8.173 -10.364 1.00 76.38 91 GLY A N 1
ATOM 726 C CA . GLY A 1 91 ? 10.246 7.002 -11.183 1.00 76.38 91 GLY A CA 1
ATOM 727 C C . GLY A 1 91 ? 10.455 5.666 -10.454 1.00 76.38 91 GLY A C 1
ATOM 728 O O . GLY A 1 91 ? 10.595 4.655 -11.146 1.00 76.38 91 GLY A O 1
ATOM 729 N N . THR A 1 92 ? 10.447 5.639 -9.113 1.00 86.38 92 THR A N 1
ATOM 730 C CA . THR A 1 92 ? 10.712 4.429 -8.308 1.00 86.38 92 THR A CA 1
ATOM 731 C C . THR A 1 92 ? 9.827 4.364 -7.052 1.00 86.38 92 THR A C 1
ATOM 733 O O . THR A 1 92 ? 9.745 5.335 -6.303 1.00 86.38 92 THR A O 1
ATOM 736 N N . ILE A 1 93 ? 9.236 3.199 -6.754 1.00 87.06 93 ILE A N 1
ATOM 737 C CA . ILE A 1 93 ? 8.360 2.937 -5.583 1.00 87.06 93 ILE A CA 1
ATOM 738 C C . ILE A 1 93 ? 9.136 2.238 -4.447 1.00 87.06 93 ILE A C 1
ATOM 740 O O . ILE A 1 93 ? 8.585 1.852 -3.419 1.00 87.06 93 ILE A O 1
ATOM 744 N N . LYS A 1 94 ? 10.466 2.127 -4.572 1.00 87.88 94 LYS A N 1
ATOM 745 C CA . LYS A 1 94 ? 11.358 1.487 -3.585 1.00 87.88 94 LYS A CA 1
ATOM 746 C C . LYS A 1 94 ? 11.199 2.047 -2.166 1.00 87.88 94 LYS A C 1
ATOM 748 O O . LYS A 1 94 ? 11.415 1.304 -1.213 1.00 87.88 94 LYS A O 1
ATOM 753 N N . TYR A 1 95 ? 10.779 3.306 -2.026 1.00 89.25 95 TYR A N 1
ATOM 754 C CA . TYR A 1 95 ? 10.465 3.917 -0.734 1.00 89.25 95 TYR A CA 1
ATOM 755 C C . TYR A 1 95 ? 9.512 3.058 0.110 1.00 89.25 95 TYR A C 1
ATOM 757 O O . TYR A 1 95 ? 9.764 2.841 1.284 1.00 89.25 95 TYR A O 1
ATOM 765 N N . PHE A 1 96 ? 8.478 2.453 -0.477 1.00 89.38 96 PHE A N 1
ATOM 766 C CA . PHE A 1 96 ? 7.519 1.649 0.293 1.00 89.38 96 PHE A CA 1
ATOM 767 C C . PHE A 1 96 ? 8.087 0.333 0.839 1.00 89.38 96 PHE A C 1
ATOM 769 O O . PHE A 1 96 ? 7.455 -0.313 1.671 1.00 89.38 96 PHE A O 1
ATOM 776 N N . LEU A 1 97 ? 9.282 -0.072 0.399 1.00 89.38 97 LEU A N 1
ATOM 777 C CA . LEU A 1 97 ? 9.984 -1.216 0.972 1.00 89.38 97 LEU A CA 1
ATOM 778 C C . LEU A 1 97 ? 10.800 -0.851 2.217 1.00 89.38 97 LEU A C 1
ATOM 780 O O . LEU A 1 97 ? 11.148 -1.769 2.966 1.00 89.38 97 LEU A O 1
ATOM 784 N N . THR A 1 98 ? 11.111 0.434 2.434 1.00 92.19 98 THR A N 1
ATOM 785 C CA . THR A 1 98 ? 11.845 0.906 3.617 1.00 92.19 98 THR A CA 1
ATOM 786 C C . THR A 1 98 ? 10.972 0.829 4.870 1.00 92.19 98 THR A C 1
ATOM 788 O O . THR A 1 98 ? 9.761 0.607 4.789 1.00 92.19 98 THR A O 1
ATOM 791 N N . LYS A 1 99 ? 11.586 0.993 6.049 1.00 93.12 99 LYS A N 1
ATOM 792 C CA . LYS A 1 99 ? 10.860 1.014 7.328 1.00 93.12 99 LYS A CA 1
ATOM 793 C C . LYS A 1 99 ? 9.797 2.119 7.327 1.00 93.12 99 LYS A C 1
ATOM 795 O O . LYS A 1 99 ? 8.622 1.821 7.515 1.00 93.12 99 LYS A O 1
ATOM 800 N N . ASP A 1 100 ? 10.189 3.333 6.952 1.00 91.38 100 ASP A N 1
ATOM 801 C CA . ASP A 1 100 ? 9.306 4.504 6.912 1.00 91.38 100 ASP A CA 1
ATOM 802 C C . ASP A 1 100 ? 8.131 4.316 5.947 1.00 91.38 100 ASP A C 1
ATOM 804 O O . ASP A 1 100 ? 6.988 4.637 6.270 1.00 91.38 100 ASP A O 1
ATOM 808 N N . GLY A 1 101 ? 8.387 3.741 4.768 1.00 90.62 101 GLY A N 1
ATOM 809 C CA . GLY A 1 101 ? 7.342 3.482 3.783 1.00 90.62 101 GLY A CA 1
ATOM 810 C C . GLY A 1 101 ? 6.318 2.448 4.255 1.00 90.62 101 GLY A C 1
ATOM 811 O O . GLY A 1 101 ? 5.118 2.599 4.006 1.00 90.62 101 GLY A O 1
ATOM 812 N N . ARG A 1 102 ? 6.766 1.423 4.991 1.00 91.44 102 ARG A N 1
ATOM 813 C CA . ARG A 1 102 ? 5.872 0.437 5.618 1.00 91.44 102 ARG A CA 1
ATOM 814 C C . ARG A 1 102 ? 5.080 1.049 6.762 1.00 91.44 102 ARG A C 1
ATOM 816 O O . ARG A 1 102 ? 3.879 0.801 6.866 1.00 91.44 102 ARG A O 1
ATOM 823 N N . GLU A 1 103 ? 5.725 1.860 7.593 1.00 94.19 103 GLU A N 1
ATOM 824 C CA . GLU A 1 103 ? 5.057 2.583 8.672 1.00 94.19 103 GLU A CA 1
ATOM 825 C C . GLU A 1 103 ? 3.978 3.511 8.122 1.00 94.19 103 GLU A C 1
ATOM 827 O O . GLU A 1 103 ? 2.847 3.480 8.607 1.00 94.19 103 GLU A O 1
ATOM 832 N N . TYR A 1 104 ? 4.279 4.255 7.057 1.00 93.88 104 TYR A N 1
ATOM 833 C CA . TYR A 1 104 ? 3.314 5.103 6.366 1.00 93.88 104 TYR A CA 1
ATOM 834 C C . TYR A 1 104 ? 2.084 4.312 5.904 1.00 93.88 104 TYR A C 1
ATOM 836 O O . TYR A 1 104 ? 0.958 4.663 6.261 1.00 93.88 104 TYR A O 1
ATOM 844 N N . LEU A 1 105 ? 2.282 3.218 5.157 1.00 92.31 105 LEU A N 1
ATOM 845 C CA . LEU A 1 105 ? 1.165 2.408 4.666 1.00 92.31 105 LEU A CA 1
ATOM 846 C C . LEU A 1 105 ? 0.366 1.781 5.814 1.00 92.31 105 LEU A C 1
ATOM 848 O O . LEU A 1 105 ? -0.859 1.750 5.752 1.00 92.31 105 LEU A O 1
ATOM 852 N N . SER A 1 106 ? 1.027 1.346 6.890 1.00 92.56 106 SER A N 1
ATOM 853 C CA . SER A 1 106 ? 0.340 0.795 8.064 1.00 92.56 106 SER A CA 1
ATOM 854 C C . SER A 1 106 ? -0.497 1.842 8.809 1.00 92.56 106 SER A C 1
ATOM 856 O O . SER A 1 106 ? -1.621 1.546 9.211 1.00 92.56 106 SER A O 1
ATOM 858 N N . LYS A 1 107 ? 0.000 3.080 8.946 1.00 94.44 107 LYS A N 1
ATOM 859 C CA . LYS A 1 107 ? -0.757 4.207 9.512 1.00 94.44 107 LYS A CA 1
ATOM 860 C C . LYS A 1 107 ? -1.976 4.506 8.648 1.00 94.44 107 LYS A C 1
ATOM 862 O O . LYS A 1 107 ? -3.084 4.552 9.171 1.00 94.44 107 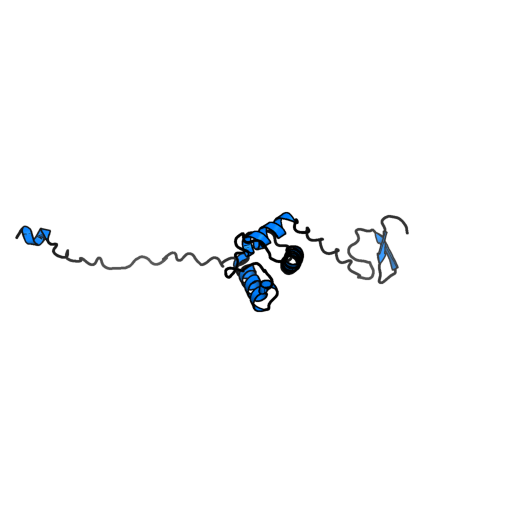LYS A O 1
ATOM 867 N N . LYS A 1 108 ? -1.804 4.589 7.324 1.00 92.88 108 LYS A N 1
ATOM 868 C CA . LYS A 1 108 ? -2.922 4.791 6.391 1.00 92.88 108 LYS A CA 1
ATOM 869 C C . LYS A 1 108 ? -3.936 3.656 6.415 1.00 92.88 108 LYS A C 1
ATOM 871 O O . LYS A 1 108 ? -5.127 3.924 6.321 1.00 92.88 108 LYS A O 1
ATOM 876 N N . TYR A 1 109 ? -3.498 2.414 6.582 1.00 93.25 109 TYR A N 1
ATOM 877 C CA . TYR A 1 109 ? -4.406 1.276 6.701 1.00 93.25 109 TYR A CA 1
ATOM 878 C C . TYR A 1 109 ? -5.244 1.343 7.983 1.00 93.25 109 TYR A C 1
ATOM 880 O O . TYR A 1 109 ? -6.443 1.070 7.961 1.00 93.25 109 TYR A O 1
ATOM 888 N N . LYS A 1 110 ? -4.632 1.763 9.097 1.00 92.12 110 LYS A N 1
ATOM 889 C CA . LYS A 1 110 ? -5.343 2.006 10.360 1.00 92.12 110 LYS A CA 1
ATOM 890 C C . LYS A 1 110 ? -6.329 3.164 10.235 1.00 92.12 110 LYS A C 1
ATOM 892 O O . LYS A 1 110 ? -7.468 3.007 10.648 1.00 92.12 110 LYS A O 1
ATOM 897 N N . GLU A 1 111 ? -5.918 4.280 9.632 1.00 91.31 111 GLU A N 1
ATOM 898 C CA . GLU A 1 111 ? -6.801 5.421 9.348 1.00 91.31 111 GLU A CA 1
ATOM 899 C C . GLU A 1 111 ? -7.993 5.004 8.476 1.00 91.31 111 GLU A C 1
ATOM 901 O O . GLU A 1 111 ? -9.124 5.386 8.753 1.00 91.31 111 GLU A O 1
ATOM 906 N N . PHE A 1 112 ? -7.753 4.193 7.444 1.00 91.75 112 PHE A N 1
ATOM 907 C CA . PHE A 1 112 ? -8.793 3.741 6.523 1.00 91.75 112 PHE A CA 1
ATOM 908 C C . PHE A 1 112 ? -9.849 2.863 7.202 1.00 91.75 112 PHE A C 1
ATOM 910 O O . PHE A 1 112 ? -11.035 2.973 6.900 1.00 91.75 112 PHE A O 1
ATOM 917 N N . ASN A 1 113 ? -9.420 2.007 8.129 1.00 89.31 113 ASN A N 1
ATOM 918 C CA . ASN A 1 113 ? -10.300 1.109 8.874 1.00 89.31 113 ASN A CA 1
ATOM 919 C C . ASN A 1 113 ? -10.834 1.719 10.178 1.00 89.31 113 ASN A C 1
ATOM 921 O O . ASN A 1 113 ? -11.599 1.066 10.891 1.00 89.31 113 ASN A O 1
ATOM 925 N N . TYR A 1 114 ? -10.436 2.949 10.510 1.00 92.12 114 TYR A N 1
ATOM 926 C CA . TYR A 1 114 ? -10.867 3.605 11.733 1.00 92.12 114 TYR A CA 1
ATOM 927 C C . TYR A 1 114 ? -12.344 3.989 11.630 1.00 92.12 114 TYR A C 1
ATOM 929 O O . TYR A 1 114 ? -12.735 4.835 10.827 1.00 92.12 114 TYR A O 1
ATOM 937 N N . LYS A 1 115 ? -13.167 3.365 12.474 1.00 86.69 115 LYS A N 1
ATOM 938 C CA . LYS A 1 115 ? -14.557 3.758 12.696 1.00 86.69 115 LYS A CA 1
ATOM 939 C C . LYS A 1 115 ? -14.581 4.650 13.934 1.00 86.69 115 LYS A C 1
ATOM 941 O O . LYS A 1 115 ? -14.255 4.146 15.012 1.00 86.69 115 LYS A O 1
ATOM 946 N N . PRO A 1 116 ? -14.903 5.950 13.801 1.00 85.56 116 PRO A N 1
ATOM 947 C CA . PRO A 1 116 ? -15.029 6.820 14.957 1.00 85.56 116 PRO A CA 1
ATOM 948 C C . PRO A 1 116 ? -16.035 6.211 15.938 1.00 85.56 116 PRO A C 1
ATOM 950 O O . PRO A 1 116 ? -17.101 5.779 15.487 1.00 85.56 116 PRO A O 1
ATOM 953 N N . PRO A 1 117 ? -15.726 6.155 17.245 1.00 85.25 117 PRO A N 1
ATOM 954 C CA . PRO A 1 117 ? -16.755 5.855 18.224 1.00 85.25 117 PRO A CA 1
ATOM 955 C C . PRO A 1 117 ? -17.860 6.898 18.066 1.00 85.25 117 PRO A C 1
ATOM 957 O O . PRO A 1 117 ? -17.573 8.070 17.788 1.00 85.25 117 PRO A O 1
ATOM 960 N N . GLU A 1 118 ? -19.111 6.466 18.193 1.00 79.56 118 GLU A N 1
ATOM 961 C CA . GLU A 1 118 ? -20.244 7.380 18.223 1.00 79.56 118 GLU A CA 1
ATOM 962 C C . GLU A 1 118 ? -19.997 8.351 19.375 1.00 79.56 118 GLU A C 1
ATOM 964 O O . GLU A 1 118 ? -20.032 7.979 20.545 1.00 79.56 118 GLU A O 1
ATOM 969 N N . LYS A 1 119 ? -19.619 9.585 19.036 1.00 71.44 119 LYS A N 1
ATOM 970 C CA . LYS A 1 119 ? -19.566 10.653 20.022 1.00 71.44 119 LYS A CA 1
ATOM 971 C C . LYS A 1 119 ? -21.007 10.880 20.430 1.00 71.44 119 LYS A C 1
ATOM 973 O O . LYS A 1 119 ? -21.848 11.045 19.538 1.00 71.44 119 LYS A O 1
ATOM 978 N N . ASP A 1 120 ? -21.269 10.913 21.733 1.00 70.19 120 ASP A N 1
ATOM 979 C CA . ASP A 1 120 ? -22.516 11.469 22.236 1.00 70.19 120 ASP A CA 1
ATOM 980 C C . ASP A 1 120 ? -22.743 12.767 21.473 1.00 70.19 120 ASP A C 1
ATOM 982 O O . ASP A 1 120 ? -21.854 13.626 21.390 1.00 70.19 120 ASP A O 1
ATOM 986 N N . LYS A 1 121 ? -23.883 12.860 20.782 1.00 67.75 121 LYS A N 1
ATOM 987 C CA . LYS A 1 121 ? -24.260 14.118 20.153 1.00 67.75 121 LYS A CA 1
ATOM 988 C C . LYS A 1 121 ? -24.192 15.127 21.291 1.00 67.75 121 LYS A C 1
ATOM 990 O O . LYS A 1 121 ? -24.883 14.934 22.288 1.00 67.75 121 LYS A O 1
ATOM 995 N N . PHE A 1 122 ? -23.345 16.146 21.159 1.00 61.53 122 PHE A N 1
ATOM 996 C CA . PHE A 1 122 ? -23.392 17.323 22.017 1.00 61.53 122 PHE A CA 1
ATOM 997 C C . PHE A 1 122 ? -24.737 17.998 21.739 1.00 61.53 122 PHE A C 1
ATOM 999 O O . PHE A 1 122 ? -24.852 18.925 20.945 1.00 61.53 122 PHE A O 1
ATOM 1006 N N . VAL A 1 123 ? -25.797 17.415 22.282 1.00 63.50 123 VAL A N 1
ATOM 1007 C CA . VAL A 1 123 ? -27.068 18.068 22.472 1.00 63.50 123 VAL A CA 1
ATOM 1008 C C . VAL A 1 123 ? -26.806 18.869 23.726 1.00 63.50 123 VAL A C 1
ATOM 1010 O O . VAL A 1 123 ? -26.572 18.277 24.778 1.00 63.50 123 VAL A O 1
ATOM 1013 N N . ASP A 1 124 ? -26.759 20.193 23.607 1.00 62.91 124 ASP A N 1
ATOM 1014 C CA . ASP A 1 124 ? -26.851 21.067 24.770 1.00 62.91 124 ASP A CA 1
ATOM 1015 C C . ASP A 1 124 ? -28.194 20.744 25.443 1.00 62.91 124 ASP A C 1
ATOM 1017 O O . ASP A 1 124 ? -29.232 21.312 25.117 1.00 62.91 124 ASP A O 1
ATOM 1021 N N . THR A 1 125 ? -28.208 19.745 26.325 1.00 61.03 125 THR A N 1
ATOM 1022 C CA . THR A 1 125 ? -29.385 19.346 27.105 1.00 61.03 125 THR A CA 1
ATOM 1023 C C . THR A 1 125 ? -29.678 20.358 28.208 1.00 61.03 125 THR A C 1
ATOM 1025 O O . THR A 1 125 ? -30.691 20.247 28.893 1.00 61.03 125 THR A O 1
ATOM 1028 N N . GLY A 1 126 ? -28.800 21.348 28.390 1.00 72.50 126 GLY A N 1
ATOM 1029 C CA . GLY A 1 126 ? -29.049 22.504 29.233 1.00 72.50 126 GLY A CA 1
ATOM 1030 C C . GLY A 1 126 ? -29.977 23.495 28.539 1.00 72.50 126 GLY A C 1
ATOM 1031 O O . GLY A 1 126 ? -29.786 23.838 27.372 1.00 72.50 126 GLY A O 1
ATOM 1032 N N . ALA A 1 127 ? -30.967 24.004 29.272 1.00 70.00 127 ALA A N 1
ATOM 1033 C CA . ALA A 1 127 ? -31.675 25.197 28.836 1.00 70.00 127 ALA A CA 1
ATOM 1034 C C . ALA A 1 127 ? -30.662 26.345 28.681 1.00 70.00 127 ALA A C 1
ATOM 1036 O O . ALA A 1 127 ? -29.778 26.533 29.519 1.00 70.00 127 ALA A O 1
ATOM 1037 N N . LYS A 1 128 ? -30.765 27.097 27.582 1.00 71.75 128 LYS A N 1
ATOM 1038 C CA . LYS A 1 128 ? -29.960 28.303 27.383 1.00 71.75 128 LYS A CA 1
ATOM 1039 C C . LYS A 1 128 ? -30.405 29.331 28.420 1.00 71.75 128 LYS A C 1
ATOM 1041 O O . LYS A 1 128 ? -31.469 29.921 28.272 1.00 71.75 128 LYS A O 1
ATOM 1046 N N . PHE A 1 129 ? -29.609 29.514 29.466 1.00 72.31 129 PHE A N 1
ATOM 1047 C CA . PHE A 1 129 ? -29.809 30.571 30.451 1.00 72.31 129 PHE A CA 1
ATOM 1048 C C . PHE A 1 129 ? -28.908 31.757 30.111 1.00 72.31 129 PHE A C 1
ATOM 1050 O O . PHE A 1 129 ? -27.717 31.593 29.851 1.00 72.31 129 PHE A O 1
ATOM 1057 N N . GLY A 1 130 ? -29.490 32.950 30.102 1.00 77.62 130 GLY A N 1
ATOM 1058 C CA . GLY A 1 130 ? -28.799 34.211 29.878 1.00 77.62 130 GLY A CA 1
ATOM 1059 C C . GLY A 1 130 ? -29.790 35.362 29.985 1.00 77.62 130 GLY A C 1
ATOM 1060 O O . GLY A 1 130 ? -30.948 35.215 29.604 1.00 77.62 130 GLY A O 1
ATOM 1061 N N . GLU A 1 131 ? -29.349 36.486 30.534 1.00 78.38 131 GLU A N 1
ATOM 1062 C CA . GLU A 1 131 ? -30.136 37.718 30.529 1.00 78.38 131 GLU A CA 1
ATOM 1063 C C . GLU A 1 131 ? -29.992 38.402 29.166 1.00 78.38 131 GLU A C 1
ATOM 1065 O O . GLU A 1 131 ? -28.885 38.495 28.620 1.00 78.38 131 GLU A O 1
ATOM 1070 N N . ASP A 1 132 ? -31.100 38.904 28.615 1.00 77.50 132 ASP A N 1
ATOM 1071 C CA . ASP A 1 132 ? -31.070 39.705 27.394 1.00 77.50 132 ASP A CA 1
ATOM 1072 C C . ASP A 1 132 ? -30.255 40.975 27.644 1.00 77.50 132 ASP A C 1
ATOM 1074 O O . ASP A 1 132 ? -30.692 41.932 28.286 1.00 77.50 132 ASP A O 1
ATOM 1078 N N . THR A 1 133 ? -29.030 41.000 27.123 1.00 78.31 133 THR A N 1
ATOM 1079 C CA . THR A 1 133 ? -28.205 42.199 27.209 1.00 78.31 133 THR A CA 1
ATOM 1080 C C . THR A 1 133 ? -28.738 43.217 26.207 1.00 78.31 133 THR A C 1
ATOM 1082 O O . THR A 1 133 ? -28.481 43.110 25.005 1.00 78.31 133 THR A O 1
ATOM 1085 N N . LEU A 1 134 ? -29.451 44.235 26.693 1.00 78.75 134 LEU A N 1
ATOM 1086 C CA . LEU A 1 134 ? -29.841 45.398 25.895 1.00 78.75 134 LEU A CA 1
ATOM 1087 C C . LEU A 1 134 ? -28.587 46.195 25.500 1.00 78.75 134 LEU A C 1
ATOM 1089 O O . LEU A 1 134 ? -28.189 47.160 26.153 1.00 78.75 134 LEU A O 1
ATOM 1093 N N . LYS A 1 135 ? -27.922 45.778 24.420 1.00 78.81 135 LYS A N 1
ATOM 1094 C CA . LYS A 1 135 ? -26.794 46.519 23.853 1.00 78.81 135 LYS A CA 1
ATOM 1095 C C . LYS A 1 135 ? -27.330 47.779 23.179 1.00 78.81 135 LYS A C 1
ATOM 1097 O O . LYS A 1 135 ? -28.110 47.700 22.230 1.00 78.81 135 LYS A O 1
ATOM 1102 N N . LYS A 1 136 ? -26.890 48.951 23.644 1.00 79.31 136 LYS A N 1
ATOM 1103 C CA . LYS A 1 136 ? -27.130 50.214 22.933 1.00 79.31 136 LYS A CA 1
ATOM 1104 C C . LYS A 1 136 ? -26.527 50.092 21.531 1.00 79.31 136 LYS A C 1
ATOM 1106 O O . LYS A 1 136 ? -25.384 49.655 21.395 1.00 79.31 136 LYS A O 1
ATOM 1111 N N . LYS A 1 137 ? -27.292 50.456 20.496 1.00 77.25 137 LYS A N 1
ATOM 1112 C CA . LYS A 1 137 ? -26.778 50.497 19.121 1.00 77.25 137 LYS A CA 1
ATOM 1113 C C . LYS A 1 137 ? -25.553 51.411 19.089 1.00 77.25 137 LYS A C 1
ATOM 1115 O O . LYS A 1 137 ? -25.608 52.539 19.577 1.00 77.25 137 LYS A O 1
ATOM 1120 N N . THR A 1 138 ? -24.451 50.924 18.532 1.00 80.00 138 THR A N 1
ATOM 1121 C CA . THR A 1 138 ? -23.296 51.771 18.227 1.00 80.00 138 THR A CA 1
ATOM 1122 C C . THR A 1 138 ? -23.716 52.796 17.183 1.00 80.00 138 THR A C 1
ATOM 1124 O O . THR A 1 138 ? -24.268 52.406 16.153 1.00 80.00 138 THR A O 1
ATOM 1127 N N . ARG A 1 139 ? -23.468 54.083 17.453 1.00 80.38 139 ARG A N 1
ATOM 1128 C CA . ARG A 1 139 ? -23.771 55.173 16.518 1.00 80.38 139 ARG A CA 1
ATOM 1129 C C . ARG A 1 139 ? -23.084 54.901 15.185 1.00 80.38 139 ARG A C 1
ATOM 1131 O O . ARG A 1 139 ? -21.876 54.674 15.143 1.00 80.38 139 ARG A O 1
ATOM 1138 N N . THR A 1 140 ? -23.860 54.888 14.112 1.00 82.56 140 THR A N 1
ATOM 1139 C CA . THR A 1 140 ? -23.326 54.750 12.758 1.00 82.56 140 THR A CA 1
ATOM 1140 C C . THR A 1 140 ? -23.026 56.126 12.166 1.00 82.56 140 THR A C 1
ATOM 1142 O O . THR A 1 140 ? -23.560 57.135 12.619 1.00 82.56 140 THR A O 1
ATOM 1145 N N . LEU A 1 141 ? -22.204 56.184 11.112 1.00 78.75 141 LEU A N 1
ATOM 1146 C CA . LEU A 1 141 ? -21.935 57.427 10.368 1.00 78.75 141 LEU A CA 1
ATOM 1147 C C . LEU A 1 141 ? -23.214 58.101 9.834 1.00 78.75 141 LEU A C 1
ATOM 1149 O O . LEU A 1 141 ? -23.240 59.314 9.676 1.00 78.75 141 LEU A O 1
ATOM 1153 N N . ARG A 1 142 ? -24.281 57.330 9.578 1.00 73.81 142 ARG A N 1
ATOM 1154 C CA . ARG A 1 142 ? -25.587 57.872 9.170 1.00 73.81 142 ARG A CA 1
ATOM 1155 C C . ARG A 1 142 ? -26.324 58.558 10.318 1.00 73.81 142 ARG A C 1
ATOM 1157 O O . ARG A 1 142 ? -27.014 59.534 10.066 1.00 73.81 142 ARG A O 1
ATOM 1164 N N . ASP A 1 143 ? -26.156 58.079 11.549 1.00 75.69 143 ASP A N 1
ATOM 1165 C CA . ASP A 1 143 ? -26.747 58.717 12.733 1.00 75.69 143 ASP A CA 1
ATOM 1166 C C . ASP A 1 143 ? -26.043 60.041 13.064 1.00 75.69 143 ASP A C 1
ATOM 1168 O O . ASP A 1 143 ? -26.650 60.917 13.656 1.00 75.69 143 ASP A O 1
ATOM 1172 N N . PHE A 1 144 ? -24.780 60.205 12.650 1.00 74.56 144 PHE A N 1
ATOM 1173 C CA . PHE A 1 144 ? -24.023 61.451 12.808 1.00 74.56 144 PHE A CA 1
ATOM 1174 C C . PHE A 1 144 ? -24.436 62.553 11.816 1.00 74.56 144 PHE A C 1
ATOM 1176 O O . PHE A 1 144 ? -24.271 63.724 12.112 1.00 74.56 144 PHE A O 1
ATOM 1183 N N . LEU A 1 145 ? -24.944 62.193 10.633 1.00 76.44 145 LEU A N 1
ATOM 1184 C CA . LEU A 1 145 ? -25.345 63.150 9.588 1.00 76.44 145 LEU A CA 1
ATOM 1185 C C . LEU A 1 145 ? -26.760 63.728 9.785 1.00 76.44 145 LEU A C 1
ATOM 1187 O O . LEU A 1 145 ? -27.146 64.619 9.035 1.00 76.44 145 LEU A O 1
ATOM 1191 N N . ASN A 1 146 ? -27.533 63.185 10.731 1.00 70.62 146 ASN A N 1
ATOM 1192 C CA . ASN A 1 146 ? -28.923 63.570 11.003 1.00 70.62 146 ASN A CA 1
ATOM 1193 C C . ASN A 1 146 ? -29.097 64.360 12.324 1.00 70.62 146 ASN A C 1
ATOM 1195 O O . ASN A 1 146 ? -30.236 64.686 12.656 1.00 70.62 146 ASN A O 1
ATOM 1199 N N . ASP A 1 147 ? -28.004 64.628 13.054 1.00 57.88 147 ASP A N 1
ATOM 1200 C CA . ASP A 1 147 ? -27.913 65.597 14.167 1.00 57.88 147 ASP A CA 1
ATOM 1201 C C . ASP A 1 147 ? -27.387 66.942 13.622 1.00 57.88 147 ASP A C 1
ATOM 1203 O O . ASP A 1 147 ? -27.846 68.003 14.104 1.00 57.88 147 ASP A O 1
#

pLDDT: mean 81.72, std 9.37, range [55.28, 94.44]

Sequence (147 aa):
MPRGKKSCPSCNALLGARVKVCDCGYEFSPKAKKQTKPFFKERKEFLKRMLGGSKPKNYVFEMSTVTKIFAQFDNDLNFLTKVKPPFELKGTIKYFLTKDGREYLSKKYKEFNYKPPEKDKFVDTGAKFGEDTLKKKTRTLRDFLND